Protein AF-A0A5N7BR41-F1 (afdb_monomer_lite)

pLDDT: mean 86.57, std 12.76, range [46.44, 98.06]

InterPro domains:
  IPR011990 Tetratricopeptide-like helical domain superfamily [SSF48452] (2-138)

Secondary structure (DSSP, 8-state):
-HHHHHHHHHHHHHTT-HHHHHHHHHHHHHGGGGS-TT-EETTEEHHHHHHHHHHHHHHHHHHHTT-HHHHHHHHHHHHHHHHTS--SSS-HHHHHHHHHHHTTSSSSS-GGG--TT-HHHHHHHHHHHHHTT-HHHHHHHHHHHHHHHHH-SS----S-TT-GGGSPP----S-S---

Foldseek 3Di:
DLVVLLVQLLVCLVVLVLVSSVVSLVVNVCCLVVAPQPDDPPPFGPSLLSVLSNLQSVLSSCVSVVVNVSNVVSNVVSVVSVVPTDDPPPPLVVLLVRLCVQCVVDDPDDPVNHDNLPLLSLQSNLVSCVVVVVVVVSVVSVVSNVVSCVPDPDHCPHSDPVPVVSDDDDDPDDDPDDD

Sequence (179 aa):
MATIHYAKGIAYAATGRIEEAENERQLFHTAPKHVSPTRYDYPNKCVDILTVGEAMLDGELNYWKGVYDLVFSQLREAIKRYDGLAYKQNHVEEAVGIYCDDLGLNSTLARAHQHPNNVWALKGYHECLVRLGRNPEAKLLKPQLNLALAVADIPVNVSCFCRTTAVEPVEKNGTCCSK

Organism: Petromyces alliaceus (NCBI:txid209559)

Structure (mmCIF, N/CA/C/O backbone):
data_AF-A0A5N7BR41-F1
#
_entry.id   AF-A0A5N7BR41-F1
#
loop_
_atom_site.group_PDB
_atom_site.id
_atom_site.type_symbol
_atom_site.label_atom_id
_atom_site.label_alt_id
_atom_site.label_comp_id
_atom_site.label_asym_id
_atom_site.label_entity_id
_atom_site.label_seq_id
_atom_site.pdbx_PDB_ins_code
_atom_site.Cartn_x
_atom_site.Cartn_y
_atom_site.Cartn_z
_atom_site.occupancy
_atom_site.B_iso_or_equiv
_atom_site.auth_seq_id
_atom_site.auth_comp_id
_atom_site.auth_asym_id
_atom_site.auth_atom_id
_atom_site.pdbx_PDB_model_num
ATOM 1 N N . MET A 1 1 ? 2.813 -3.547 17.179 1.00 78.12 1 MET A N 1
ATOM 2 C CA . MET A 1 1 ? 2.983 -3.167 15.754 1.00 78.12 1 MET A CA 1
ATOM 3 C C . MET A 1 1 ? 1.794 -2.309 15.364 1.00 78.12 1 MET A C 1
ATOM 5 O O . MET A 1 1 ? 0.690 -2.691 15.728 1.00 78.12 1 MET A O 1
ATOM 9 N N . ALA A 1 2 ? 1.995 -1.185 14.667 1.00 88.88 2 ALA A N 1
ATOM 10 C CA . ALA A 1 2 ? 0.909 -0.263 14.302 1.00 88.88 2 ALA A CA 1
ATOM 11 C C . ALA A 1 2 ? -0.257 -0.984 13.598 1.00 88.88 2 ALA A C 1
ATOM 13 O O . ALA A 1 2 ? -1.404 -0.857 14.001 1.00 88.88 2 ALA A O 1
ATOM 14 N N . THR A 1 3 ? 0.041 -1.860 12.640 1.00 90.81 3 THR A N 1
ATOM 15 C CA . THR A 1 3 ? -0.961 -2.645 11.899 1.00 90.81 3 THR A CA 1
ATOM 16 C C . THR A 1 3 ? -1.867 -3.518 12.777 1.00 90.81 3 THR A C 1
ATOM 18 O O . THR A 1 3 ? -3.029 -3.713 12.436 1.00 90.81 3 THR A O 1
ATOM 21 N N . ILE A 1 4 ? -1.385 -4.002 13.931 1.00 94.50 4 ILE A N 1
ATOM 22 C CA . ILE A 1 4 ? -2.205 -4.779 14.877 1.00 94.50 4 ILE A CA 1
ATOM 23 C C . ILE A 1 4 ? -3.245 -3.882 15.553 1.00 94.50 4 ILE A C 1
ATOM 25 O O . ILE A 1 4 ? -4.398 -4.282 15.667 1.00 94.50 4 ILE A O 1
ATOM 29 N N . HIS A 1 5 ? -2.854 -2.678 15.981 1.00 96.44 5 HIS A N 1
ATOM 30 C CA . HIS A 1 5 ? -3.777 -1.718 16.597 1.00 96.44 5 HIS A CA 1
ATOM 31 C C . HIS A 1 5 ? -4.841 -1.257 15.598 1.00 96.44 5 HIS A C 1
ATOM 33 O O . HIS A 1 5 ? -6.018 -1.220 15.939 1.00 96.44 5 HIS A O 1
ATOM 39 N N . TYR A 1 6 ? -4.453 -1.026 14.338 1.00 96.69 6 TYR A N 1
ATOM 40 C CA . TYR A 1 6 ? -5.405 -0.756 13.258 1.00 96.69 6 TYR A CA 1
ATOM 41 C C . TYR A 1 6 ? -6.425 -1.890 13.101 1.00 96.69 6 TYR A C 1
ATOM 43 O O . TYR A 1 6 ? -7.627 -1.660 13.200 1.00 96.69 6 TYR A O 1
ATOM 51 N N . ALA A 1 7 ? -5.952 -3.129 12.924 1.00 96.56 7 ALA A N 1
ATOM 52 C CA . ALA A 1 7 ? -6.825 -4.284 12.723 1.00 96.56 7 ALA A CA 1
ATOM 53 C C . ALA A 1 7 ? -7.780 -4.508 13.906 1.00 96.56 7 ALA A C 1
ATOM 55 O O . ALA A 1 7 ? -8.964 -4.776 13.706 1.00 96.56 7 ALA A O 1
ATOM 56 N N . LYS A 1 8 ? -7.285 -4.359 15.141 1.00 97.56 8 LYS A N 1
ATOM 57 C CA . LYS A 1 8 ? -8.120 -4.442 16.343 1.00 97.56 8 LYS A CA 1
ATOM 58 C C . LYS A 1 8 ? -9.140 -3.312 16.424 1.00 97.56 8 LYS A C 1
ATOM 60 O O . LYS A 1 8 ? -10.280 -3.584 16.775 1.00 97.56 8 LYS A O 1
ATOM 65 N N . GLY A 1 9 ? -8.755 -2.082 16.082 1.00 97.25 9 GLY A N 1
ATOM 66 C CA . GLY A 1 9 ? -9.659 -0.933 16.049 1.00 97.25 9 GLY A CA 1
ATOM 67 C C . GLY A 1 9 ? -10.844 -1.172 15.115 1.00 97.25 9 GLY A C 1
ATOM 68 O O . GLY A 1 9 ? -11.988 -1.042 15.543 1.00 97.25 9 GLY A O 1
ATOM 69 N N . ILE A 1 10 ? -10.579 -1.634 13.886 1.00 96.94 10 ILE A N 1
ATOM 70 C CA . ILE A 1 10 ? -11.629 -2.016 12.927 1.00 96.94 10 ILE A CA 1
ATOM 71 C C . ILE A 1 10 ? -12.500 -3.152 13.486 1.00 96.94 10 ILE A C 1
ATOM 73 O O . ILE A 1 10 ? -13.725 -3.063 13.461 1.00 96.94 10 ILE A O 1
ATOM 77 N N . ALA A 1 11 ? -11.891 -4.209 14.034 1.00 97.50 11 ALA A N 1
ATOM 78 C CA . ALA A 1 11 ? -12.629 -5.360 14.559 1.00 97.50 11 ALA A CA 1
ATOM 79 C C . ALA A 1 11 ? -13.533 -5.002 15.754 1.00 97.50 11 ALA A C 1
ATOM 81 O O . ALA A 1 11 ? -14.671 -5.469 15.841 1.00 97.50 11 ALA A O 1
ATOM 82 N N . TYR A 1 12 ? -13.051 -4.169 16.678 1.00 98.06 12 TYR A N 1
ATOM 83 C CA . TYR A 1 12 ? -13.849 -3.697 17.806 1.00 98.06 12 TYR A CA 1
ATOM 84 C C . TYR A 1 12 ? -14.972 -2.764 17.356 1.00 98.06 12 TYR A C 1
ATOM 86 O O . TYR A 1 12 ? -16.105 -2.934 17.803 1.00 98.06 12 TYR A O 1
ATOM 94 N N . ALA A 1 13 ? -14.701 -1.853 16.418 1.00 95.88 13 ALA A N 1
ATOM 95 C CA . ALA A 1 13 ? -15.721 -0.977 15.853 1.00 95.88 13 ALA A CA 1
ATOM 96 C C . ALA A 1 13 ? -16.851 -1.793 15.197 1.00 95.88 13 ALA A C 1
ATOM 98 O O . ALA A 1 13 ? -18.015 -1.640 15.565 1.00 95.88 13 ALA A O 1
ATOM 99 N N . ALA A 1 14 ? -16.496 -2.769 14.354 1.00 94.75 14 ALA A N 1
ATOM 100 C CA . ALA A 1 14 ? -17.443 -3.660 13.681 1.00 94.75 14 ALA A CA 1
ATOM 101 C C . ALA A 1 14 ? -18.276 -4.540 14.632 1.00 94.75 14 ALA A C 1
ATOM 103 O O . ALA A 1 14 ? -19.351 -5.010 14.264 1.00 94.75 14 ALA A O 1
ATOM 104 N N . THR A 1 15 ? -17.794 -4.774 15.857 1.00 96.00 15 THR A N 1
ATOM 105 C CA . THR A 1 15 ? -18.500 -5.550 16.891 1.00 96.00 15 THR A CA 1
ATOM 106 C C . THR A 1 15 ? -19.228 -4.672 17.915 1.00 96.00 15 THR A C 1
ATOM 108 O O . THR A 1 15 ? -19.732 -5.186 18.911 1.00 96.00 15 THR A O 1
ATOM 111 N N . GLY A 1 16 ? -19.305 -3.354 17.686 1.00 93.88 16 GLY A N 1
ATOM 112 C CA . GLY A 1 16 ? -19.977 -2.396 18.571 1.00 93.88 16 GLY A CA 1
ATOM 113 C C . GLY A 1 16 ? -19.209 -2.067 19.857 1.00 93.88 16 GLY A C 1
ATOM 114 O O . GLY A 1 16 ? -19.729 -1.377 20.732 1.00 93.88 16 GLY A O 1
ATOM 115 N N . ARG A 1 17 ? -17.963 -2.532 19.982 1.00 97.25 17 ARG A N 1
ATOM 116 C CA . ARG A 1 17 ? -17.076 -2.320 21.136 1.00 97.25 17 ARG A CA 1
ATOM 117 C C . ARG A 1 17 ? -16.316 -1.000 20.991 1.00 97.25 17 ARG A C 1
ATOM 119 O O . ARG A 1 17 ? -15.108 -0.973 20.766 1.00 97.25 17 ARG A O 1
ATOM 126 N N . ILE A 1 18 ? -17.054 0.111 21.032 1.00 95.75 18 ILE A N 1
ATOM 127 C CA . ILE A 1 18 ? -16.542 1.438 20.637 1.00 95.75 18 ILE A CA 1
ATOM 128 C C . ILE A 1 18 ? -15.457 1.959 21.582 1.00 95.75 18 ILE A C 1
ATOM 130 O O . ILE A 1 18 ? -14.512 2.599 21.127 1.00 95.75 18 ILE A O 1
ATOM 134 N N . GLU A 1 19 ? -15.557 1.674 22.880 1.00 96.38 19 GLU A N 1
ATOM 135 C CA . GLU A 1 19 ? -14.552 2.104 23.856 1.00 96.38 19 GLU A CA 1
ATOM 136 C C . GLU A 1 19 ? -13.210 1.397 23.619 1.00 96.38 19 GLU A C 1
ATOM 138 O O . GLU A 1 19 ? -12.164 2.044 23.540 1.00 96.38 19 GLU A O 1
ATOM 143 N N . GLU A 1 20 ? -13.222 0.076 23.414 1.00 97.56 20 GLU A N 1
ATOM 144 C CA . GLU A 1 20 ? -12.008 -0.665 23.073 1.00 97.56 20 GLU A CA 1
ATOM 145 C C . GLU A 1 20 ? -11.441 -0.253 21.714 1.00 97.56 20 GLU A C 1
ATOM 147 O O . GLU A 1 20 ? -10.221 -0.169 21.554 1.00 97.56 20 GLU A O 1
ATOM 152 N N . ALA A 1 21 ? -12.309 0.049 20.750 1.00 97.31 21 ALA A N 1
ATOM 153 C CA . ALA A 1 21 ? -11.898 0.544 19.448 1.00 97.31 21 ALA A CA 1
ATOM 154 C C . ALA A 1 21 ? -11.200 1.916 19.548 1.00 97.31 21 ALA A C 1
ATOM 156 O O . ALA A 1 21 ? -10.169 2.119 18.909 1.00 97.31 21 ALA A O 1
ATOM 157 N N . GLU A 1 22 ? -11.692 2.829 20.394 1.00 96.44 22 GLU A N 1
ATOM 158 C CA . GLU A 1 22 ? -11.055 4.129 20.644 1.00 96.44 22 GLU A CA 1
ATOM 159 C C . GLU A 1 22 ? -9.697 3.981 21.347 1.00 96.44 22 GLU A C 1
ATOM 161 O O . GLU A 1 22 ? -8.733 4.666 20.998 1.00 96.44 22 GLU A O 1
ATOM 166 N N . ASN A 1 23 ? -9.585 3.042 22.289 1.00 97.19 23 ASN A N 1
ATOM 167 C CA . ASN A 1 23 ? -8.311 2.735 22.937 1.00 97.19 23 ASN A CA 1
ATOM 168 C C . ASN A 1 23 ? -7.271 2.249 21.915 1.00 97.19 23 ASN A C 1
ATOM 170 O O . ASN A 1 23 ? -6.143 2.747 21.881 1.00 97.19 23 ASN A O 1
ATOM 174 N N . GLU A 1 24 ? -7.649 1.316 21.038 1.00 97.62 24 GLU A N 1
ATOM 175 C CA . GLU A 1 24 ? -6.763 0.827 19.975 1.00 97.62 24 GLU A CA 1
ATOM 176 C C . GLU A 1 24 ? -6.452 1.915 18.937 1.00 97.62 24 GLU A C 1
ATOM 178 O O . GLU A 1 24 ? -5.323 1.989 18.452 1.00 97.62 24 GLU A O 1
ATOM 183 N N . ARG A 1 25 ? -7.393 2.823 18.653 1.00 96.31 25 ARG A N 1
ATOM 184 C CA . ARG A 1 25 ? -7.165 4.008 17.815 1.00 96.31 25 ARG A CA 1
ATOM 185 C C . ARG A 1 25 ? -6.097 4.920 18.414 1.00 96.31 25 ARG A C 1
ATOM 187 O O . ARG A 1 25 ? -5.167 5.305 17.711 1.00 96.31 25 ARG A O 1
ATOM 194 N N . GLN A 1 26 ? -6.152 5.215 19.711 1.00 96.19 26 GLN A N 1
ATOM 195 C CA . GLN A 1 26 ? -5.126 6.027 20.375 1.00 96.19 26 GLN A CA 1
ATOM 196 C C . GLN A 1 26 ? -3.742 5.351 20.341 1.00 96.19 26 GLN A C 1
ATOM 198 O O . GLN A 1 26 ? -2.718 6.004 20.102 1.00 96.19 26 GLN A O 1
ATOM 203 N N . LEU A 1 27 ? -3.696 4.029 20.531 1.00 96.06 27 LEU A N 1
ATOM 204 C CA . LEU A 1 27 ? -2.468 3.247 20.368 1.00 96.06 27 LEU A CA 1
ATOM 205 C C . LEU A 1 27 ? -1.965 3.289 18.919 1.00 96.06 27 LEU A C 1
ATOM 207 O O . LEU A 1 27 ? -0.767 3.449 18.689 1.00 96.06 27 LEU A O 1
ATOM 211 N N . PHE A 1 28 ? -2.864 3.223 17.936 1.00 96.06 28 PHE A N 1
ATOM 212 C CA . PHE A 1 28 ? -2.518 3.367 16.527 1.00 96.06 28 PHE A CA 1
ATOM 213 C C . PHE A 1 28 ? -1.918 4.743 16.219 1.00 96.06 28 PHE A C 1
ATOM 215 O O . PHE A 1 28 ? -0.847 4.798 15.629 1.00 96.06 28 PHE A O 1
ATOM 222 N N . HIS A 1 29 ? -2.524 5.837 16.689 1.00 93.69 29 HIS A N 1
ATOM 223 C CA . HIS A 1 29 ? -2.031 7.214 16.501 1.00 93.69 29 HIS A CA 1
ATOM 224 C C . HIS A 1 29 ? -0.633 7.451 17.079 1.00 93.69 29 HIS A C 1
ATOM 226 O O . HIS A 1 29 ? 0.153 8.253 16.572 1.00 93.69 29 HIS A O 1
ATOM 232 N N . THR A 1 30 ? -0.293 6.749 18.157 1.00 93.25 30 THR A N 1
ATOM 233 C CA . THR A 1 30 ? 1.026 6.867 18.794 1.00 93.25 30 THR A CA 1
ATOM 234 C C . THR A 1 30 ? 2.075 5.941 18.178 1.00 93.25 30 THR A C 1
ATOM 236 O O . THR A 1 30 ? 3.266 6.256 18.228 1.00 93.25 30 THR A O 1
ATOM 239 N N . ALA A 1 31 ? 1.659 4.847 17.536 1.00 89.75 31 ALA A N 1
ATOM 240 C CA . ALA A 1 31 ? 2.553 3.833 16.990 1.00 89.75 31 ALA A CA 1
ATOM 241 C C . ALA A 1 31 ? 3.527 4.325 15.891 1.00 89.75 31 ALA A C 1
ATOM 243 O O . ALA A 1 31 ? 4.676 3.871 15.920 1.00 89.75 31 ALA A O 1
ATOM 244 N N . PRO A 1 32 ? 3.170 5.245 14.962 1.00 87.88 32 PRO A N 1
ATOM 245 C CA . PRO A 1 32 ? 4.093 5.770 13.954 1.00 87.88 32 PRO A CA 1
ATOM 246 C C . PRO A 1 32 ? 5.379 6.373 14.527 1.00 87.88 32 PRO A C 1
ATOM 248 O O . PRO A 1 32 ? 6.424 6.271 13.894 1.00 87.88 32 PRO A O 1
ATOM 251 N N . LYS A 1 33 ? 5.347 6.916 15.754 1.00 88.88 33 LYS A N 1
ATOM 252 C CA . LYS A 1 33 ? 6.533 7.473 16.439 1.00 88.88 33 LYS A CA 1
ATOM 253 C C . LYS A 1 33 ? 7.629 6.434 16.692 1.00 88.88 33 LYS A C 1
ATOM 255 O O . LYS A 1 33 ? 8.784 6.793 16.890 1.00 88.88 33 LYS A O 1
ATOM 260 N N . HIS A 1 34 ? 7.264 5.154 16.699 1.00 89.44 34 HIS A N 1
ATOM 261 C CA . HIS A 1 34 ? 8.177 4.032 16.906 1.00 89.44 34 HIS A CA 1
ATOM 262 C C . HIS A 1 34 ? 8.604 3.359 15.594 1.00 89.44 34 HIS A C 1
ATOM 264 O O . HIS A 1 34 ? 9.363 2.390 15.614 1.00 89.44 34 HIS A O 1
ATOM 270 N N . VAL A 1 35 ? 8.117 3.842 14.449 1.00 87.44 35 VAL A N 1
ATOM 271 C CA . VAL A 1 35 ? 8.498 3.344 13.128 1.00 87.44 35 VAL A CA 1
ATOM 272 C C . VAL A 1 35 ? 9.638 4.206 12.604 1.00 87.44 35 VAL A C 1
ATOM 274 O O . VAL A 1 35 ? 9.530 5.428 12.558 1.00 87.44 35 VAL A O 1
ATOM 277 N N . SER A 1 36 ? 10.741 3.573 12.195 1.00 87.56 36 SER A N 1
ATOM 278 C CA . SER A 1 36 ? 11.850 4.313 11.587 1.00 87.56 36 SER A CA 1
ATOM 279 C C . SER A 1 36 ? 11.364 5.081 10.346 1.00 87.56 36 SER A C 1
ATOM 281 O O . SER A 1 36 ? 10.742 4.461 9.476 1.00 87.56 36 SER A O 1
ATOM 283 N N . PRO A 1 37 ? 11.696 6.378 10.194 1.00 82.94 37 PRO A N 1
ATOM 284 C CA . PRO A 1 37 ? 11.317 7.168 9.019 1.00 82.94 37 PRO A CA 1
ATOM 285 C C . PRO A 1 37 ? 11.993 6.683 7.727 1.00 82.94 37 PRO A C 1
ATOM 287 O O . PRO A 1 37 ? 11.591 7.068 6.633 1.00 82.94 37 PRO A O 1
ATOM 290 N N . THR A 1 38 ? 13.020 5.835 7.842 1.00 80.81 38 THR A N 1
ATOM 291 C CA . THR A 1 38 ? 13.714 5.203 6.712 1.00 80.81 38 THR A CA 1
ATOM 292 C C . THR A 1 38 ? 13.185 3.809 6.381 1.00 80.81 38 THR A C 1
ATOM 294 O O . THR A 1 38 ? 13.682 3.182 5.449 1.00 80.81 38 THR A O 1
ATOM 297 N N . ARG A 1 39 ? 12.203 3.285 7.132 1.00 83.00 39 ARG A N 1
ATOM 298 C CA . ARG A 1 39 ? 11.631 1.963 6.860 1.00 83.00 39 ARG A CA 1
ATOM 299 C C . ARG A 1 39 ? 10.665 2.052 5.686 1.00 83.00 39 ARG A C 1
ATOM 301 O O . ARG A 1 39 ? 9.680 2.786 5.749 1.00 83.00 39 ARG A O 1
ATOM 308 N N . TYR A 1 40 ? 10.932 1.262 4.656 1.00 79.69 40 TYR A N 1
ATOM 309 C CA . TYR A 1 40 ? 10.067 1.144 3.492 1.00 79.69 40 TYR A CA 1
ATOM 310 C C . TYR A 1 40 ? 9.161 -0.077 3.610 1.00 79.69 40 TYR A C 1
ATOM 312 O O . TYR A 1 40 ? 9.594 -1.151 4.028 1.00 79.69 40 TYR A O 1
ATOM 320 N N . ASP A 1 41 ? 7.907 0.117 3.222 1.00 78.69 41 ASP A N 1
ATOM 321 C CA . ASP A 1 41 ? 7.085 -0.939 2.653 1.00 78.69 41 ASP A CA 1
ATOM 322 C C . ASP A 1 41 ? 6.942 -0.576 1.182 1.00 78.69 41 ASP A C 1
ATOM 324 O O . ASP A 1 41 ? 6.158 0.279 0.761 1.00 78.69 41 ASP A O 1
ATOM 328 N N . TYR A 1 42 ? 7.931 -1.069 0.459 1.00 68.25 42 TYR A N 1
ATOM 329 C CA . TYR A 1 42 ? 8.353 -0.522 -0.805 1.00 68.25 42 TYR A CA 1
ATOM 330 C C . TYR A 1 42 ? 7.182 -0.468 -1.821 1.00 68.25 42 TYR A C 1
ATOM 332 O O . TYR A 1 42 ? 6.427 -1.435 -1.932 1.00 68.25 42 TYR A O 1
ATOM 340 N N . PRO A 1 43 ? 7.011 0.638 -2.582 1.00 74.38 43 PRO A N 1
ATOM 341 C CA . PRO A 1 43 ? 7.939 1.763 -2.761 1.00 74.38 43 PRO A CA 1
ATOM 342 C C . PRO A 1 43 ? 7.766 2.911 -1.758 1.00 74.38 43 PRO A C 1
ATOM 344 O O . PRO A 1 43 ? 8.475 3.910 -1.841 1.00 74.38 43 PRO A O 1
ATOM 347 N N . ASN A 1 44 ? 6.827 2.800 -0.823 1.00 83.94 44 ASN A N 1
ATOM 348 C CA . ASN A 1 44 ? 6.461 3.894 0.066 1.00 83.94 44 ASN A CA 1
ATOM 349 C C . ASN A 1 44 ? 7.128 3.741 1.433 1.00 83.94 44 ASN A C 1
ATOM 351 O O . ASN A 1 44 ? 7.458 2.637 1.877 1.00 83.94 44 ASN A O 1
ATOM 355 N N . LYS A 1 45 ? 7.323 4.850 2.147 1.00 85.56 45 LYS A N 1
ATOM 356 C CA . LYS A 1 45 ? 7.749 4.756 3.544 1.00 85.56 45 LYS A CA 1
ATOM 357 C C . LYS A 1 45 ? 6.594 4.206 4.367 1.00 85.56 45 LYS A C 1
ATOM 359 O O . LYS A 1 45 ? 5.448 4.617 4.193 1.00 85.56 45 LYS A O 1
ATOM 364 N N . CYS A 1 46 ? 6.897 3.330 5.323 1.00 90.06 46 CYS A N 1
ATOM 365 C CA . CYS A 1 46 ? 5.876 2.794 6.221 1.00 90.06 46 CYS A CA 1
ATOM 366 C C . CYS A 1 46 ? 5.122 3.916 6.949 1.00 90.06 46 CYS A C 1
ATOM 368 O O . CYS A 1 46 ? 3.921 3.801 7.157 1.00 90.06 46 CYS A O 1
ATOM 370 N N . VAL A 1 47 ? 5.814 4.999 7.325 1.00 91.19 47 VAL A N 1
ATOM 371 C CA . VAL A 1 47 ? 5.194 6.145 8.008 1.00 91.19 47 VAL A CA 1
ATOM 372 C C . VAL A 1 47 ? 4.134 6.833 7.147 1.00 91.19 47 VAL A C 1
ATOM 374 O O . VAL A 1 47 ? 3.080 7.161 7.677 1.00 91.19 47 VAL A O 1
ATOM 377 N N . ASP A 1 48 ? 4.355 6.958 5.835 1.00 91.44 48 ASP A N 1
ATOM 378 C CA . ASP A 1 48 ? 3.406 7.595 4.914 1.00 91.44 48 ASP A CA 1
ATOM 379 C C . ASP A 1 48 ? 2.163 6.713 4.729 1.00 91.44 48 ASP A C 1
ATOM 381 O O . ASP A 1 48 ? 1.035 7.191 4.836 1.00 91.44 48 ASP A O 1
ATOM 385 N N . ILE A 1 49 ? 2.353 5.397 4.568 1.00 92.38 49 ILE A N 1
ATOM 386 C CA . ILE A 1 49 ? 1.248 4.425 4.473 1.00 92.38 49 ILE A CA 1
ATOM 387 C C . ILE A 1 49 ? 0.377 4.453 5.735 1.00 92.38 49 ILE A C 1
ATOM 389 O O . ILE A 1 49 ? -0.850 4.410 5.650 1.00 92.38 49 ILE A O 1
ATOM 393 N N . LEU A 1 50 ? 0.991 4.550 6.918 1.00 94.81 50 LEU A N 1
ATOM 394 C CA . LEU A 1 50 ? 0.250 4.582 8.181 1.00 94.81 50 LEU A CA 1
ATOM 395 C C . LEU A 1 50 ? -0.660 5.810 8.297 1.00 94.81 50 LEU A C 1
ATOM 397 O O . LEU A 1 50 ? -1.722 5.696 8.907 1.00 94.81 50 LEU A O 1
ATOM 401 N N . THR A 1 51 ? -0.311 6.940 7.671 1.00 94.62 51 THR A N 1
ATOM 402 C CA . THR A 1 51 ? -1.198 8.116 7.639 1.00 94.62 51 THR A CA 1
ATOM 403 C C . THR A 1 51 ? -2.497 7.848 6.874 1.00 94.62 51 THR A C 1
ATOM 405 O O . THR A 1 51 ? -3.534 8.414 7.213 1.00 94.62 51 THR A O 1
ATOM 408 N N . VAL A 1 52 ? -2.494 6.957 5.878 1.00 95.56 52 VAL A N 1
ATOM 409 C CA . VAL A 1 52 ? -3.730 6.534 5.200 1.00 95.56 52 VAL A CA 1
ATOM 410 C C . VAL A 1 52 ? -4.608 5.757 6.178 1.00 95.56 52 VAL A C 1
ATOM 412 O O . VAL A 1 52 ? -5.778 6.090 6.363 1.00 95.56 52 VAL A O 1
ATOM 415 N N . GLY A 1 53 ? -4.019 4.765 6.856 1.00 95.31 53 GLY A N 1
ATOM 416 C CA . GLY A 1 53 ? -4.712 3.951 7.857 1.00 95.31 53 GLY A CA 1
ATOM 417 C C . GLY A 1 53 ? -5.293 4.776 9.008 1.00 95.31 53 GLY A C 1
ATOM 418 O O . GLY A 1 53 ? -6.367 4.457 9.505 1.00 95.31 53 GLY A O 1
ATOM 419 N N . GLU A 1 54 ? -4.631 5.868 9.386 1.00 95.69 54 GLU A N 1
ATOM 420 C CA . GLU A 1 54 ? -5.092 6.808 10.413 1.00 95.69 54 GLU A CA 1
ATOM 421 C C . GLU A 1 54 ? -6.432 7.446 10.035 1.00 95.69 54 GLU A C 1
ATOM 423 O O . GLU A 1 54 ? -7.414 7.321 10.766 1.00 95.69 54 GLU A O 1
ATOM 428 N N . ALA A 1 55 ? -6.495 8.065 8.854 1.00 96.31 55 ALA A N 1
ATOM 429 C CA . ALA A 1 55 ? -7.712 8.701 8.363 1.00 96.31 55 ALA A CA 1
ATOM 430 C C . ALA A 1 55 ? -8.841 7.679 8.139 1.00 96.31 55 ALA A C 1
ATOM 432 O O . ALA A 1 55 ? -10.004 7.973 8.413 1.00 96.31 55 ALA A O 1
ATOM 433 N N . MET A 1 56 ? -8.501 6.463 7.691 1.00 96.56 56 MET A N 1
ATOM 434 C CA . MET A 1 56 ? -9.472 5.376 7.536 1.00 96.56 56 MET A CA 1
ATOM 435 C C . MET A 1 56 ? -10.066 4.927 8.874 1.00 96.56 56 MET A C 1
ATOM 437 O O . MET A 1 56 ? -11.284 4.815 8.984 1.00 96.56 56 MET A O 1
ATOM 441 N N . LEU A 1 57 ? -9.228 4.667 9.884 1.00 96.31 57 LEU A N 1
ATOM 442 C CA . LEU A 1 57 ? -9.682 4.198 11.197 1.00 96.31 57 LEU A CA 1
ATOM 443 C C . LEU A 1 57 ? -10.526 5.258 11.910 1.00 96.31 57 LEU A C 1
ATOM 445 O O . LEU A 1 57 ? -11.537 4.935 12.531 1.00 96.31 57 LEU A O 1
ATOM 449 N N . ASP A 1 58 ? -10.130 6.524 11.791 1.00 95.50 58 ASP A N 1
ATOM 450 C CA . ASP A 1 58 ? -10.899 7.636 12.328 1.00 95.50 58 ASP A CA 1
ATOM 451 C C . ASP A 1 58 ? -12.288 7.726 11.672 1.00 95.50 58 ASP A C 1
ATOM 453 O O . ASP A 1 58 ? -13.291 7.885 12.375 1.00 95.50 58 ASP A O 1
ATOM 457 N N . GLY A 1 59 ? -12.349 7.568 10.342 1.00 95.50 59 GLY A N 1
ATOM 458 C CA . GLY A 1 59 ? -13.596 7.543 9.573 1.00 95.50 59 GLY A CA 1
ATOM 459 C C . GLY A 1 59 ? -14.521 6.409 10.001 1.00 95.50 59 GLY A C 1
ATOM 460 O O . GLY A 1 59 ? -15.699 6.645 10.272 1.00 95.50 59 GLY A O 1
ATOM 461 N N . GLU A 1 60 ? -13.974 5.199 10.125 1.00 95.06 60 GLU A N 1
ATOM 462 C CA . GLU A 1 60 ? -14.700 4.020 10.602 1.00 95.06 60 GLU A CA 1
ATOM 463 C C . GLU A 1 60 ? -15.306 4.278 11.989 1.00 95.06 60 GLU A C 1
ATOM 465 O O . GLU A 1 60 ? -16.504 4.107 12.200 1.00 95.06 60 GLU A O 1
ATOM 470 N N . LEU A 1 61 ? -14.519 4.776 12.943 1.00 94.56 61 LEU A N 1
ATOM 471 C CA . LEU A 1 61 ? -15.011 5.039 14.298 1.00 94.56 61 LEU A CA 1
ATOM 472 C C . LEU A 1 61 ? -16.103 6.103 14.347 1.00 94.56 61 LEU A C 1
ATOM 474 O O . LEU A 1 61 ? -17.062 5.968 15.109 1.00 94.56 61 LEU A O 1
ATOM 478 N N . ASN A 1 62 ? -15.987 7.153 13.537 1.00 94.38 62 ASN A N 1
ATOM 479 C CA . ASN A 1 62 ? -17.020 8.179 13.461 1.00 94.38 62 ASN A CA 1
ATOM 480 C C . ASN A 1 62 ? -18.316 7.664 12.835 1.00 94.38 62 ASN A C 1
ATOM 482 O O . ASN A 1 62 ? -19.391 8.119 13.231 1.00 94.38 62 ASN A O 1
ATOM 486 N N . TYR A 1 63 ? -18.234 6.684 11.932 1.00 94.50 63 TYR A N 1
ATOM 487 C CA . TYR A 1 63 ? -19.407 6.016 11.380 1.00 94.50 63 TYR A CA 1
ATOM 488 C C . TYR A 1 63 ? -20.168 5.283 12.483 1.00 94.50 63 TYR A C 1
ATOM 490 O O . TYR A 1 63 ? -21.358 5.527 12.677 1.00 94.50 63 TYR A O 1
ATOM 498 N N . TRP A 1 64 ? -19.462 4.491 13.290 1.00 93.44 64 TRP A N 1
ATOM 499 C CA . TRP A 1 64 ? -20.070 3.765 14.406 1.00 93.44 64 TRP A CA 1
ATOM 500 C C . TRP A 1 64 ? -20.583 4.673 15.534 1.00 93.44 64 TRP A C 1
ATOM 502 O O . TRP A 1 64 ? -21.523 4.306 16.235 1.00 93.44 64 TRP A O 1
ATOM 512 N N . LYS A 1 65 ? -20.022 5.879 15.691 1.00 91.88 65 LYS A N 1
ATOM 513 C CA . LYS A 1 65 ? -20.515 6.909 16.627 1.00 91.88 65 LYS A CA 1
ATOM 514 C C . LYS A 1 65 ? -21.686 7.738 16.079 1.00 91.88 65 LYS A C 1
ATOM 516 O O . LYS A 1 65 ? -22.225 8.568 16.806 1.00 91.88 65 LYS A O 1
ATOM 521 N N . GLY A 1 66 ? -22.073 7.549 14.815 1.00 92.56 66 GLY A N 1
ATOM 522 C CA . GLY A 1 66 ? -23.157 8.295 14.168 1.00 92.56 66 GLY A CA 1
ATOM 523 C C . GLY A 1 66 ? -22.800 9.731 13.762 1.00 92.56 66 GLY A C 1
ATOM 524 O O . GLY A 1 66 ? -23.694 10.525 13.475 1.00 92.56 66 GLY A O 1
ATOM 525 N N . VAL A 1 67 ? -21.511 10.086 13.716 1.00 93.50 67 VAL A N 1
ATOM 526 C CA . VAL A 1 67 ? -21.027 11.431 13.347 1.00 93.50 67 VAL A CA 1
ATOM 527 C C . VAL A 1 67 ? -20.719 11.477 11.846 1.00 93.50 67 VAL A C 1
ATOM 529 O O . VAL A 1 67 ? -19.575 11.634 11.420 1.00 93.50 67 VAL A O 1
ATOM 532 N N . TYR A 1 68 ? -21.750 11.297 11.020 1.00 91.19 68 TYR A N 1
ATOM 533 C CA . TYR A 1 68 ? -21.589 11.026 9.584 1.00 91.19 68 TYR A CA 1
ATOM 534 C C . TYR A 1 68 ? -20.944 12.158 8.775 1.00 91.19 68 TYR A C 1
ATOM 536 O O . TYR A 1 68 ? -20.199 11.880 7.834 1.00 91.19 68 TYR A O 1
ATOM 544 N N . ASP A 1 69 ? -21.160 13.420 9.152 1.00 89.06 69 ASP A N 1
ATOM 545 C CA . ASP A 1 69 ? -20.533 14.561 8.469 1.00 89.06 69 ASP A CA 1
ATOM 546 C C . ASP A 1 69 ? -18.998 14.475 8.512 1.00 89.06 69 ASP A C 1
ATOM 548 O O . ASP A 1 69 ? -18.310 14.787 7.535 1.00 89.06 69 ASP A O 1
ATOM 552 N N . LEU A 1 70 ? -18.452 13.980 9.629 1.00 90.69 70 LEU A N 1
ATOM 553 C CA . LEU A 1 70 ? -17.014 13.814 9.817 1.00 90.69 70 LEU A CA 1
ATOM 554 C C . LEU A 1 70 ? -16.470 12.582 9.078 1.00 90.69 70 LEU A C 1
ATOM 556 O O . LEU A 1 70 ? -15.352 12.636 8.563 1.00 90.69 70 LEU A O 1
ATOM 560 N N . VAL A 1 71 ? -17.269 11.516 8.948 1.00 93.25 71 VAL A N 1
ATOM 561 C CA . VAL A 1 71 ? -16.892 10.281 8.233 1.00 93.25 71 VAL A CA 1
ATOM 562 C C . VAL A 1 71 ? -16.495 10.585 6.799 1.00 93.25 71 VAL A C 1
ATOM 564 O O . VAL A 1 71 ? -15.404 10.230 6.362 1.00 93.25 71 VAL A O 1
ATOM 567 N N . PHE A 1 72 ? -17.354 11.285 6.055 1.00 92.69 72 PHE A N 1
ATOM 568 C CA . PHE A 1 72 ? -17.074 11.572 4.649 1.00 92.69 72 PHE A CA 1
ATOM 569 C C . PHE A 1 72 ? -15.852 12.470 4.473 1.00 92.69 72 PHE A C 1
ATOM 571 O O . PHE A 1 72 ? -15.118 12.311 3.500 1.00 92.69 72 PHE A O 1
ATOM 578 N N . SER A 1 73 ? -15.623 13.403 5.399 1.00 95.00 73 SER A N 1
ATOM 579 C CA . SER A 1 73 ? -14.415 14.229 5.401 1.00 95.00 73 SER A CA 1
ATOM 580 C C . SER A 1 73 ? -13.159 13.369 5.584 1.00 95.00 73 SER A C 1
ATOM 582 O O . SER A 1 73 ? -12.212 13.473 4.807 1.00 95.00 73 SER A O 1
ATOM 584 N N . GLN A 1 74 ? -13.184 12.441 6.542 1.00 95.25 74 GLN A N 1
ATOM 585 C CA . GLN A 1 74 ? -12.054 11.561 6.840 1.00 95.25 74 GLN A CA 1
ATOM 586 C C . GLN A 1 74 ? -11.790 10.525 5.751 1.00 95.25 74 GLN A C 1
ATOM 588 O O . GLN A 1 74 ? -10.636 10.299 5.402 1.00 95.25 74 GLN A O 1
ATOM 593 N N . LEU A 1 75 ? -12.831 9.955 5.143 1.00 94.44 75 LEU A N 1
ATOM 594 C CA . LEU A 1 75 ? -12.664 9.049 4.007 1.00 94.44 75 LEU A CA 1
ATOM 595 C C . LEU A 1 75 ? -12.092 9.775 2.781 1.00 94.44 75 LEU A C 1
ATOM 597 O O . LEU A 1 75 ? -11.246 9.221 2.084 1.00 94.44 75 LEU A O 1
ATOM 601 N N . ARG A 1 76 ? -12.486 11.032 2.530 1.00 95.56 76 ARG A N 1
ATOM 602 C CA . ARG A 1 76 ? -11.860 11.849 1.474 1.00 95.56 76 ARG A CA 1
ATOM 603 C C . ARG A 1 76 ? -10.399 12.157 1.782 1.00 95.56 76 ARG A C 1
ATOM 605 O O . ARG A 1 76 ? -9.573 12.109 0.877 1.00 95.56 76 ARG A O 1
ATOM 612 N N . GLU A 1 77 ? -10.077 12.450 3.037 1.00 95.94 77 GLU A N 1
ATOM 613 C CA . GLU A 1 77 ? -8.693 12.654 3.464 1.00 95.94 77 GLU A CA 1
ATOM 614 C C . GLU A 1 77 ? -7.869 11.366 3.321 1.00 95.94 77 GLU A C 1
ATOM 616 O O . GLU A 1 77 ? -6.748 11.418 2.823 1.00 95.94 77 GLU A O 1
ATOM 621 N N . ALA A 1 78 ? -8.432 10.201 3.654 1.00 95.56 78 ALA A N 1
ATOM 622 C CA . ALA A 1 78 ? -7.792 8.909 3.424 1.00 95.56 78 ALA A CA 1
ATOM 623 C C . ALA A 1 78 ? -7.492 8.680 1.936 1.00 95.56 78 ALA A C 1
ATOM 625 O O . ALA A 1 78 ? -6.372 8.305 1.603 1.00 95.56 78 ALA A O 1
ATOM 626 N N . ILE A 1 79 ? -8.448 8.968 1.043 1.00 93.19 79 ILE A N 1
ATOM 627 C CA . ILE A 1 79 ? -8.243 8.893 -0.413 1.00 93.19 79 ILE A CA 1
ATOM 628 C C . ILE A 1 79 ? -7.132 9.850 -0.847 1.00 93.19 79 ILE A C 1
ATOM 630 O O . ILE A 1 79 ? -6.215 9.440 -1.542 1.00 93.19 79 ILE A O 1
ATOM 634 N N . LYS A 1 80 ? -7.152 11.102 -0.384 1.00 92.81 80 LYS A N 1
ATOM 635 C CA . LYS A 1 80 ? -6.121 12.091 -0.719 1.00 92.81 80 LYS A CA 1
ATOM 636 C C . LYS A 1 80 ? -4.724 11.659 -0.256 1.00 92.81 80 LYS A C 1
ATOM 638 O O . LYS A 1 80 ? -3.760 11.822 -0.999 1.00 92.81 80 LYS A O 1
ATOM 643 N N . ARG A 1 81 ? -4.601 11.121 0.963 1.00 93.75 81 ARG A N 1
ATOM 644 C CA . ARG A 1 81 ? -3.338 10.574 1.488 1.00 93.75 81 ARG A CA 1
ATOM 645 C C . ARG A 1 81 ? -2.899 9.355 0.691 1.00 93.75 81 ARG A C 1
ATOM 647 O O . ARG A 1 81 ? -1.721 9.244 0.377 1.00 93.75 81 ARG A O 1
ATOM 654 N N . TYR A 1 82 ? -3.848 8.481 0.349 1.00 90.25 82 TYR A N 1
ATOM 655 C CA . TYR A 1 82 ? -3.599 7.319 -0.488 1.00 90.25 82 TYR A CA 1
ATOM 656 C C . TYR A 1 82 ? -3.049 7.767 -1.835 1.00 90.25 82 TYR A C 1
ATOM 658 O O . TYR A 1 82 ? -1.944 7.355 -2.144 1.00 90.25 82 TYR A O 1
ATOM 666 N N . ASP A 1 83 ? -3.736 8.661 -2.554 1.00 85.69 83 ASP A N 1
ATOM 667 C CA . ASP A 1 83 ? -3.342 9.236 -3.852 1.00 85.69 83 ASP A CA 1
ATOM 668 C C . ASP A 1 83 ? -1.993 9.971 -3.815 1.00 85.69 83 ASP A C 1
ATOM 670 O O . ASP A 1 83 ? -1.302 10.047 -4.830 1.00 85.69 83 ASP A O 1
ATOM 674 N N . GLY A 1 84 ? -1.617 10.508 -2.651 1.00 84.00 84 GLY A N 1
ATOM 675 C CA . GLY A 1 84 ? -0.319 11.136 -2.408 1.00 84.00 84 GLY A CA 1
ATOM 676 C C . GLY A 1 84 ? 0.835 10.153 -2.187 1.00 84.00 84 GLY A C 1
ATOM 677 O O . GLY A 1 84 ? 1.991 10.578 -2.206 1.00 84.00 84 GLY A O 1
ATOM 678 N N . LEU A 1 85 ? 0.558 8.860 -1.985 1.00 85.56 85 LEU A N 1
ATOM 679 C CA . LEU A 1 85 ? 1.597 7.832 -1.994 1.00 85.56 85 LEU A CA 1
ATOM 680 C C . LEU A 1 85 ? 2.222 7.742 -3.389 1.00 85.56 85 LEU A C 1
ATOM 682 O O . LEU A 1 85 ? 1.588 8.033 -4.405 1.00 85.56 85 LEU A O 1
ATOM 686 N N . ALA A 1 86 ? 3.478 7.307 -3.451 1.00 72.62 86 ALA A N 1
ATOM 687 C CA . ALA A 1 86 ? 4.181 7.117 -4.707 1.00 72.62 86 ALA A CA 1
ATOM 688 C C . ALA A 1 86 ? 3.513 5.996 -5.521 1.00 72.62 86 ALA A C 1
ATOM 690 O O . ALA A 1 86 ? 3.827 4.809 -5.387 1.00 72.62 86 ALA A O 1
ATOM 691 N N . TYR A 1 87 ? 2.593 6.386 -6.402 1.00 65.50 87 TYR A N 1
ATOM 692 C CA . TYR A 1 87 ? 2.141 5.572 -7.519 1.00 65.50 87 TYR A CA 1
ATOM 693 C C . TYR A 1 87 ? 2.970 5.899 -8.746 1.00 65.50 87 TYR A C 1
ATOM 695 O O . TYR A 1 87 ? 3.350 7.040 -8.991 1.00 65.50 87 TYR A O 1
ATOM 703 N N . LYS A 1 88 ? 3.214 4.882 -9.569 1.00 57.59 88 LYS A N 1
ATOM 704 C CA . LYS A 1 88 ? 4.036 4.961 -10.784 1.00 57.59 88 LYS A CA 1
ATOM 705 C C . LYS A 1 88 ? 3.334 5.705 -11.932 1.00 57.59 88 LYS A C 1
ATOM 707 O O . LYS A 1 88 ? 3.328 5.234 -13.070 1.00 57.59 88 LYS A O 1
ATOM 712 N N . GLN A 1 89 ? 2.692 6.834 -11.645 1.00 57.66 89 GLN A N 1
ATOM 713 C CA . GLN A 1 89 ? 2.127 7.728 -12.645 1.00 57.66 89 GLN A CA 1
ATOM 714 C C . GLN A 1 89 ? 3.117 8.873 -12.901 1.00 57.66 89 GLN A C 1
ATOM 716 O O . GLN A 1 89 ? 3.529 9.570 -11.984 1.00 57.66 89 GLN A O 1
ATOM 721 N N . ASN A 1 90 ? 3.511 9.033 -14.166 1.00 60.34 90 ASN A N 1
ATOM 722 C CA . ASN A 1 90 ? 4.274 10.158 -14.729 1.00 60.34 90 ASN A CA 1
ATOM 723 C C . ASN A 1 90 ? 5.693 10.463 -14.194 1.00 60.34 90 ASN A C 1
ATOM 725 O O . ASN A 1 90 ? 6.352 11.306 -14.790 1.00 60.34 90 ASN A O 1
ATOM 729 N N . HIS A 1 91 ? 6.222 9.733 -13.208 1.00 73.44 91 HIS A N 1
ATOM 730 C CA . HIS A 1 91 ? 7.641 9.796 -12.809 1.00 73.44 91 HIS A CA 1
ATOM 731 C C . HIS A 1 91 ? 8.418 8.592 -13.360 1.00 73.44 91 HIS A C 1
ATOM 733 O O . HIS A 1 91 ? 8.599 7.581 -12.680 1.00 73.44 91 HIS A O 1
ATOM 739 N N . VAL A 1 92 ? 8.817 8.649 -14.635 1.00 79.75 92 VAL A N 1
ATOM 740 C CA . VAL A 1 92 ? 9.432 7.499 -15.327 1.00 79.75 92 VAL A CA 1
ATOM 741 C C . VAL A 1 92 ? 10.819 7.189 -14.758 1.00 79.75 92 VAL A C 1
ATOM 743 O O . VAL A 1 92 ? 11.155 6.024 -14.562 1.00 79.75 92 VAL A O 1
ATOM 746 N N . GLU A 1 93 ? 11.602 8.217 -14.454 1.00 81.06 93 GLU A N 1
ATOM 747 C CA . GLU A 1 93 ? 12.962 8.128 -13.928 1.00 81.06 93 GLU A CA 1
ATOM 748 C C . GLU A 1 93 ? 12.984 7.487 -12.537 1.00 81.06 93 GLU A C 1
ATOM 750 O O . GLU A 1 93 ? 13.723 6.530 -12.302 1.00 81.06 93 GLU A O 1
ATOM 755 N N . GLU A 1 94 ? 12.121 7.953 -11.634 1.00 79.00 94 GLU A N 1
ATOM 756 C CA . GLU A 1 94 ? 11.971 7.373 -10.296 1.00 79.00 94 GLU A CA 1
ATOM 757 C C . GLU A 1 94 ? 11.446 5.935 -10.378 1.00 79.00 94 GLU A C 1
ATOM 759 O O . GLU A 1 94 ? 11.949 5.039 -9.696 1.00 79.00 94 GLU A O 1
ATOM 764 N N . ALA A 1 95 ? 10.493 5.676 -11.281 1.00 83.62 95 ALA A N 1
ATOM 765 C CA . ALA A 1 95 ? 9.943 4.342 -11.483 1.00 83.62 95 ALA A CA 1
ATOM 766 C C . ALA A 1 95 ? 10.999 3.325 -11.942 1.00 83.62 95 ALA A C 1
ATOM 768 O O . A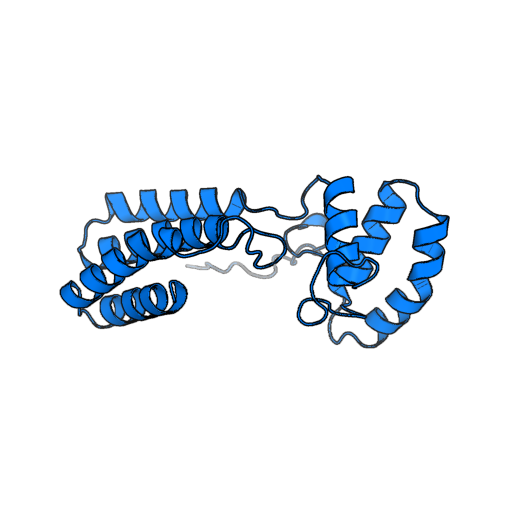LA A 1 95 ? 10.905 2.162 -11.552 1.00 83.62 95 ALA A O 1
ATOM 769 N N . VAL A 1 96 ? 12.006 3.727 -12.729 1.00 88.81 96 VAL A N 1
ATOM 770 C CA . VAL A 1 96 ? 13.136 2.854 -13.100 1.00 88.81 96 VAL A CA 1
ATOM 771 C C . VAL A 1 96 ? 13.913 2.417 -11.868 1.00 88.81 96 VAL A C 1
ATOM 773 O O . VAL A 1 96 ? 14.189 1.226 -11.744 1.00 88.81 96 VAL A O 1
ATOM 776 N N . GLY A 1 97 ? 14.255 3.355 -10.978 1.00 88.25 97 GLY A N 1
ATOM 777 C CA . GLY A 1 97 ? 14.979 3.061 -9.738 1.00 88.25 97 GLY A CA 1
ATOM 778 C C . GLY A 1 97 ? 14.200 2.086 -8.867 1.00 88.25 97 GLY A C 1
ATOM 779 O O . GLY A 1 97 ? 14.735 1.050 -8.485 1.00 88.25 97 GLY A O 1
ATOM 780 N N . ILE A 1 98 ? 12.902 2.360 -8.717 1.00 85.81 98 ILE A N 1
ATOM 781 C CA . ILE A 1 98 ? 11.941 1.469 -8.081 1.00 85.81 98 ILE A CA 1
ATOM 782 C C . ILE A 1 98 ? 12.039 0.092 -8.765 1.00 85.81 98 ILE A C 1
ATOM 784 O O . ILE A 1 98 ? 12.601 -0.821 -8.173 1.00 85.81 98 ILE A O 1
ATOM 788 N N . TYR A 1 99 ? 11.593 -0.113 -10.002 1.00 90.31 99 TYR A N 1
ATOM 789 C CA . TYR A 1 99 ? 11.603 -1.463 -10.588 1.00 90.31 99 TYR A CA 1
ATOM 790 C C . TYR A 1 99 ? 12.966 -2.184 -10.539 1.00 90.31 99 TYR A C 1
ATOM 792 O O . TYR A 1 99 ? 12.993 -3.400 -10.387 1.00 90.31 99 TYR A O 1
ATOM 800 N N . CYS A 1 100 ? 14.078 -1.452 -10.634 1.00 90.75 100 CYS A N 1
ATOM 801 C CA . CYS A 1 100 ? 15.428 -1.985 -10.458 1.00 90.75 100 CYS A CA 1
ATOM 802 C C . CYS A 1 100 ? 15.649 -2.566 -9.046 1.00 90.75 100 CYS A C 1
ATOM 804 O O . CYS A 1 100 ? 16.130 -3.695 -8.930 1.00 90.75 100 CYS A O 1
ATOM 806 N N . ASP A 1 101 ? 15.239 -1.832 -8.004 1.00 88.94 101 ASP A N 1
ATOM 807 C CA . ASP A 1 101 ? 15.255 -2.275 -6.604 1.00 88.94 101 ASP A CA 1
ATOM 808 C C . ASP A 1 101 ? 14.415 -3.547 -6.400 1.00 88.94 101 ASP A C 1
ATOM 810 O O . ASP A 1 101 ? 14.901 -4.519 -5.820 1.00 88.94 101 ASP A O 1
ATOM 814 N N . ASP A 1 102 ? 13.172 -3.566 -6.904 1.00 89.31 102 ASP A N 1
ATOM 815 C CA . ASP A 1 102 ? 12.265 -4.718 -6.757 1.00 89.31 102 ASP A CA 1
ATOM 816 C C . ASP A 1 102 ? 12.835 -5.961 -7.437 1.00 89.31 102 ASP A C 1
ATOM 818 O O . ASP A 1 102 ? 12.820 -7.045 -6.870 1.00 89.31 102 ASP A O 1
ATOM 822 N N . LEU A 1 103 ? 13.401 -5.812 -8.635 1.00 92.12 103 LEU A N 1
ATOM 823 C CA . LEU A 1 103 ? 13.991 -6.925 -9.377 1.00 92.12 103 LEU A CA 1
ATOM 824 C C . LEU A 1 103 ? 15.333 -7.398 -8.793 1.00 92.12 103 LEU A C 1
ATOM 826 O O . LEU A 1 103 ? 15.860 -8.412 -9.253 1.00 92.12 103 LEU A O 1
ATOM 830 N N . GLY A 1 104 ? 15.894 -6.680 -7.810 1.00 90.12 104 GLY A N 1
ATOM 831 C CA . GLY A 1 104 ? 17.219 -6.956 -7.252 1.00 90.12 104 GLY A CA 1
ATOM 832 C C . GLY A 1 104 ? 18.358 -6.713 -8.247 1.00 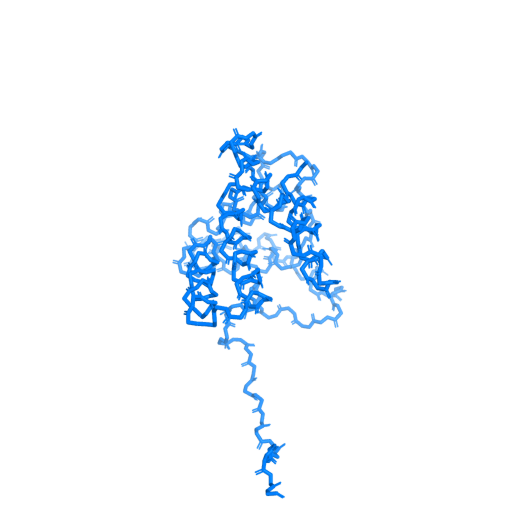90.12 104 GLY A C 1
ATOM 833 O O . GLY A 1 104 ? 19.410 -7.341 -8.148 1.00 90.12 104 GLY A O 1
ATOM 834 N N . LEU A 1 105 ? 18.150 -5.832 -9.234 1.00 88.31 105 LEU A N 1
ATOM 835 C CA . LEU A 1 105 ? 19.164 -5.454 -10.229 1.00 88.31 105 LEU A CA 1
ATOM 836 C C . LEU A 1 105 ? 20.185 -4.451 -9.666 1.00 88.31 105 LEU A C 1
ATOM 838 O O . LEU A 1 105 ? 21.233 -4.218 -10.269 1.00 88.31 105 LEU A O 1
ATOM 842 N N . ASN A 1 106 ? 19.895 -3.884 -8.498 1.00 84.88 106 ASN A N 1
ATOM 843 C CA . ASN A 1 106 ? 20.819 -3.111 -7.686 1.00 84.88 106 ASN A CA 1
ATOM 844 C C . ASN A 1 106 ? 20.860 -3.667 -6.247 1.00 84.88 106 ASN A C 1
ATOM 846 O O . ASN A 1 106 ? 20.141 -4.598 -5.886 1.00 84.88 106 ASN A O 1
ATOM 850 N N . SER A 1 107 ? 21.733 -3.104 -5.415 1.00 75.81 107 SER A N 1
ATOM 851 C CA . SER A 1 107 ? 21.954 -3.554 -4.037 1.00 75.81 107 SER A CA 1
ATOM 852 C C . SER A 1 107 ? 21.272 -2.668 -2.986 1.00 75.81 107 SER A C 1
ATOM 854 O O . SER A 1 107 ? 21.739 -2.621 -1.849 1.00 75.81 107 SER A O 1
ATOM 856 N N . THR A 1 108 ? 20.216 -1.932 -3.351 1.00 81.06 108 THR A N 1
ATOM 857 C CA . THR A 1 108 ? 19.566 -0.963 -2.448 1.00 81.06 108 THR A CA 1
ATOM 858 C C . THR A 1 108 ? 18.718 -1.651 -1.378 1.00 81.06 108 THR A C 1
ATOM 860 O O . THR A 1 108 ? 18.769 -1.280 -0.206 1.00 81.06 108 THR A O 1
ATOM 863 N N . LEU A 1 109 ? 17.934 -2.663 -1.765 1.00 80.25 109 LEU A N 1
ATOM 864 C CA . LEU A 1 109 ? 17.055 -3.401 -0.855 1.00 80.25 109 LEU A CA 1
ATOM 865 C C . LEU A 1 109 ? 17.729 -4.663 -0.319 1.00 80.25 109 LEU A C 1
ATOM 867 O O . LEU A 1 109 ? 18.502 -5.319 -1.015 1.00 80.25 109 LEU A O 1
ATOM 871 N N . ALA A 1 110 ? 17.380 -5.053 0.909 1.00 85.19 110 ALA A N 1
ATOM 872 C CA . ALA A 1 110 ? 17.740 -6.368 1.428 1.00 85.19 110 ALA A CA 1
ATOM 873 C C . ALA A 1 110 ? 17.126 -7.472 0.552 1.00 85.19 110 ALA A C 1
ATOM 875 O O . ALA A 1 110 ? 15.990 -7.343 0.100 1.00 85.19 110 ALA A O 1
ATOM 876 N N . ARG A 1 111 ? 17.838 -8.593 0.381 1.00 85.06 111 ARG A N 1
ATOM 877 C CA . ARG A 1 111 ? 17.431 -9.709 -0.497 1.00 85.06 111 ARG A CA 1
ATOM 878 C C . ARG A 1 111 ? 15.994 -10.201 -0.270 1.00 85.06 111 ARG A C 1
ATOM 880 O O . ARG A 1 111 ? 15.344 -10.612 -1.218 1.00 85.06 111 ARG A O 1
ATOM 887 N N . ALA A 1 112 ? 15.496 -10.152 0.967 1.00 86.56 112 ALA A N 1
ATOM 888 C CA . ALA A 1 112 ? 14.134 -10.574 1.310 1.00 86.56 112 ALA A CA 1
ATOM 889 C C . ALA A 1 112 ? 13.023 -9.705 0.686 1.00 86.56 112 ALA A C 1
ATOM 891 O O . ALA A 1 112 ? 11.886 -10.153 0.611 1.00 86.56 112 ALA A O 1
ATOM 892 N N . HIS A 1 113 ? 13.346 -8.482 0.257 1.00 81.88 113 HIS A N 1
ATOM 893 C CA . HIS A 1 113 ? 12.429 -7.552 -0.410 1.00 81.88 113 HIS A CA 1
ATOM 894 C C . HIS A 1 113 ? 12.692 -7.442 -1.917 1.00 81.88 113 HIS A C 1
ATOM 896 O O . HIS A 1 113 ? 12.165 -6.544 -2.565 1.00 81.88 113 HIS A O 1
ATOM 902 N N . GLN A 1 114 ? 13.529 -8.327 -2.460 1.00 90.50 114 GLN A N 1
ATOM 903 C CA . GLN A 1 114 ? 13.783 -8.432 -3.889 1.00 90.50 114 GLN A CA 1
ATOM 904 C C . GLN A 1 114 ? 12.963 -9.599 -4.446 1.00 90.50 114 GLN A C 1
ATOM 906 O O . GLN A 1 114 ? 12.954 -10.696 -3.883 1.00 90.50 114 GLN A O 1
ATOM 911 N N . HIS A 1 115 ? 12.327 -9.380 -5.589 1.00 90.94 115 HIS A N 1
ATOM 912 C CA . HIS A 1 115 ? 11.446 -10.312 -6.280 1.00 90.94 115 HIS A CA 1
ATOM 913 C C . HIS A 1 115 ? 11.959 -10.564 -7.708 1.00 90.94 115 HIS A C 1
ATOM 915 O O . HIS A 1 115 ? 11.405 -10.046 -8.688 1.00 90.94 115 HIS A O 1
ATOM 921 N N . PRO A 1 116 ? 13.026 -11.376 -7.865 1.00 90.56 116 PRO A N 1
ATOM 922 C CA . PRO A 1 116 ? 13.524 -11.744 -9.181 1.00 90.56 116 PRO A CA 1
ATOM 923 C C . PRO A 1 116 ? 12.406 -12.372 -10.019 1.00 90.56 116 PRO A C 1
ATOM 925 O O . PRO A 1 116 ? 11.711 -13.276 -9.563 1.00 90.56 116 PRO A O 1
ATOM 928 N N . ASN A 1 117 ? 12.258 -11.915 -11.262 1.00 91.56 117 ASN A N 1
ATOM 929 C CA . ASN A 1 117 ? 11.221 -12.355 -12.205 1.00 91.56 117 ASN A CA 1
ATOM 930 C C . ASN A 1 117 ? 9.777 -11.924 -11.889 1.00 91.56 117 ASN A C 1
ATOM 932 O O . ASN A 1 117 ? 8.849 -12.467 -12.489 1.00 91.56 117 ASN A O 1
ATOM 936 N N . ASN A 1 118 ? 9.557 -10.928 -11.025 1.00 92.38 118 ASN A N 1
ATOM 937 C CA . ASN A 1 118 ? 8.238 -10.311 -10.883 1.00 92.38 118 ASN A CA 1
ATOM 938 C C . ASN A 1 118 ? 7.762 -9.741 -12.237 1.00 92.38 118 ASN A C 1
ATOM 940 O O . ASN A 1 118 ? 8.304 -8.753 -12.739 1.00 92.38 118 ASN A O 1
ATOM 944 N N . VAL A 1 119 ? 6.745 -10.371 -12.837 1.00 93.62 119 VAL A N 1
ATOM 945 C CA . VAL A 1 119 ? 6.262 -10.056 -14.193 1.00 93.62 119 VAL A CA 1
ATOM 946 C C . VAL A 1 119 ? 5.792 -8.606 -14.329 1.00 93.62 119 VAL A C 1
ATOM 948 O O . VAL A 1 119 ? 6.103 -7.944 -15.322 1.00 93.62 119 VAL A O 1
ATOM 951 N N . TRP A 1 120 ? 5.117 -8.072 -13.309 1.00 92.00 120 TRP A N 1
ATOM 952 C CA . TRP A 1 120 ? 4.640 -6.688 -13.285 1.00 92.00 120 TRP A CA 1
ATOM 953 C C . TRP A 1 120 ? 5.810 -5.709 -13.239 1.00 92.00 120 TRP A C 1
ATOM 955 O O . TRP A 1 120 ? 5.814 -4.6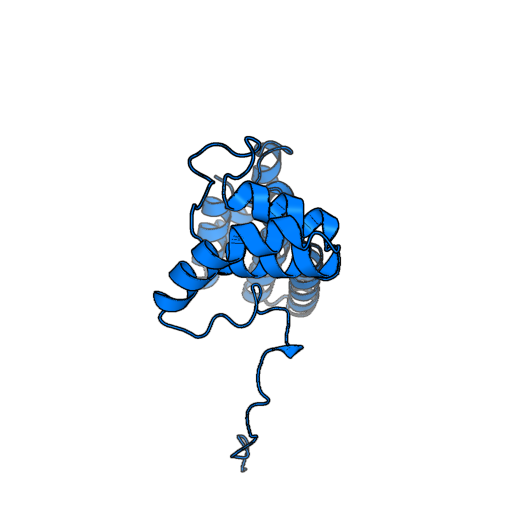98 -13.949 1.00 92.00 120 TRP A O 1
ATOM 965 N N . ALA A 1 121 ? 6.835 -6.038 -12.448 1.00 91.69 121 ALA A N 1
ATOM 966 C CA . ALA A 1 121 ? 8.032 -5.225 -12.337 1.00 91.69 121 ALA A CA 1
ATOM 967 C C . ALA A 1 121 ? 8.869 -5.245 -13.618 1.00 91.69 121 ALA A C 1
ATOM 969 O O . ALA A 1 121 ? 9.228 -4.182 -14.118 1.00 91.69 121 ALA A O 1
ATOM 970 N N . LEU A 1 122 ? 9.091 -6.420 -14.216 1.00 94.62 122 LEU A N 1
ATOM 971 C CA . LEU A 1 122 ? 9.775 -6.562 -15.505 1.00 94.62 122 LEU A CA 1
ATOM 972 C C . LEU A 1 122 ? 9.065 -5.776 -16.613 1.00 94.62 122 LEU A C 1
ATOM 974 O O . LEU A 1 122 ? 9.710 -5.061 -17.385 1.00 94.62 122 LEU A O 1
ATOM 978 N N . LYS A 1 123 ? 7.732 -5.881 -16.683 1.00 93.50 123 LYS A N 1
ATOM 979 C CA . LYS A 1 123 ? 6.914 -5.171 -17.671 1.00 93.50 123 LYS A CA 1
ATOM 980 C C . LYS A 1 123 ? 7.081 -3.663 -17.526 1.00 93.50 123 LYS A C 1
ATOM 982 O O . LYS A 1 123 ? 7.318 -2.967 -18.512 1.00 93.50 123 LYS A O 1
ATOM 987 N N . GLY A 1 124 ? 6.987 -3.167 -16.297 1.00 90.81 124 GLY A N 1
ATOM 988 C CA . GLY A 1 124 ? 7.104 -1.746 -16.013 1.00 90.81 124 GLY A CA 1
ATOM 989 C C . GLY A 1 124 ? 8.514 -1.214 -16.223 1.00 90.81 124 GLY A C 1
ATOM 990 O O . GLY A 1 124 ? 8.667 -0.143 -16.806 1.00 90.81 124 GLY A O 1
ATOM 991 N N . TYR A 1 125 ? 9.534 -1.979 -15.832 1.00 92.75 125 TYR A N 1
ATOM 992 C CA . TYR A 1 125 ? 10.933 -1.630 -16.049 1.00 92.75 125 TYR A CA 1
ATOM 993 C C . TYR A 1 125 ? 11.238 -1.498 -17.540 1.00 92.75 125 TYR A C 1
ATOM 995 O O . TYR A 1 125 ? 11.733 -0.461 -17.973 1.00 92.75 125 TYR A O 1
ATOM 1003 N N . HIS A 1 126 ? 10.844 -2.494 -18.343 1.00 94.56 126 HIS A N 1
ATOM 1004 C CA . HIS A 1 126 ? 10.994 -2.458 -19.797 1.00 94.56 126 HIS A CA 1
ATOM 1005 C C . HIS A 1 126 ? 10.332 -1.215 -20.407 1.00 94.56 126 HIS A C 1
ATOM 1007 O O . HIS A 1 126 ? 10.942 -0.518 -21.212 1.00 94.56 126 HIS A O 1
ATOM 1013 N N . GLU A 1 127 ? 9.080 -0.923 -20.041 1.00 91.50 127 GLU A N 1
ATOM 1014 C CA . GLU A 1 127 ? 8.373 0.261 -20.541 1.00 91.50 127 GLU A CA 1
ATOM 1015 C C . GLU A 1 127 ? 9.075 1.566 -20.170 1.00 91.50 127 GLU A C 1
ATOM 1017 O O . GLU A 1 127 ? 9.168 2.464 -21.007 1.00 91.50 127 GLU A O 1
ATOM 1022 N N . CYS A 1 128 ? 9.576 1.676 -18.938 1.00 91.62 128 CYS A N 1
ATOM 1023 C CA . CYS A 1 128 ? 10.296 2.866 -18.503 1.00 91.62 128 CYS A CA 1
ATOM 1024 C C . CYS A 1 128 ? 11.621 3.018 -19.258 1.00 91.62 128 CYS A C 1
ATOM 1026 O O . CYS A 1 128 ? 11.902 4.101 -19.762 1.00 91.62 128 CYS A O 1
ATOM 1028 N N . LEU A 1 129 ? 12.391 1.938 -19.429 1.00 93.50 129 LEU A N 1
ATOM 1029 C CA . LEU A 1 129 ? 13.631 1.958 -20.212 1.00 93.50 129 LEU A CA 1
ATOM 1030 C C . LEU A 1 129 ? 13.385 2.400 -21.662 1.00 93.50 129 LEU A C 1
ATOM 1032 O O . LEU A 1 129 ? 14.132 3.230 -22.174 1.00 93.50 129 LEU A O 1
ATOM 1036 N N . VAL A 1 130 ? 12.319 1.907 -22.303 1.00 92.94 130 VAL A N 1
ATOM 1037 C CA . VAL A 1 130 ? 11.932 2.336 -23.658 1.00 92.94 130 VAL A CA 1
ATOM 1038 C C . VAL A 1 130 ? 11.561 3.821 -23.687 1.00 92.94 130 VAL A C 1
ATOM 1040 O O . VAL A 1 130 ? 12.035 4.546 -24.559 1.00 92.94 130 VAL A O 1
ATOM 1043 N N . ARG A 1 131 ? 10.761 4.303 -22.725 1.00 89.31 131 ARG A N 1
ATOM 1044 C CA . ARG A 1 131 ? 10.364 5.722 -22.638 1.00 89.31 131 ARG A CA 1
ATOM 1045 C C . ARG A 1 131 ? 11.548 6.662 -22.410 1.00 89.31 131 ARG A C 1
ATOM 1047 O O . ARG A 1 131 ? 11.560 7.746 -22.976 1.00 89.31 131 ARG A O 1
ATOM 1054 N N . LEU A 1 132 ? 12.541 6.233 -21.632 1.00 90.88 132 LEU A N 1
ATOM 1055 C CA . LEU A 1 132 ? 13.782 6.979 -21.395 1.00 90.88 132 LEU A CA 1
ATOM 1056 C C . LEU A 1 132 ? 14.802 6.845 -22.540 1.00 90.88 132 LEU A C 1
ATOM 1058 O O . LEU A 1 132 ? 15.907 7.371 -22.438 1.00 90.88 132 LEU A O 1
ATOM 1062 N N . GLY A 1 133 ? 14.493 6.099 -23.607 1.00 92.88 133 GLY A N 1
ATOM 1063 C CA . GLY A 1 133 ? 15.411 5.873 -24.727 1.00 92.88 133 GLY A CA 1
ATOM 1064 C C . GLY A 1 133 ? 16.562 4.898 -24.436 1.00 92.88 133 GLY A C 1
ATOM 1065 O O . GLY A 1 133 ? 17.434 4.712 -25.286 1.00 92.88 133 GLY A O 1
ATOM 1066 N N . ARG A 1 134 ? 16.561 4.213 -23.283 1.00 95.12 134 ARG A N 1
ATOM 1067 C CA . ARG A 1 134 ? 17.553 3.197 -22.869 1.00 95.12 134 ARG A CA 1
ATOM 1068 C C . ARG A 1 134 ? 17.296 1.851 -23.561 1.00 95.12 134 ARG A C 1
ATOM 1070 O O . ARG A 1 134 ? 17.184 0.795 -22.937 1.00 95.12 134 ARG A O 1
ATOM 1077 N N . ASN A 1 135 ? 17.197 1.890 -24.888 1.00 94.00 135 ASN A N 1
ATOM 1078 C CA . ASN A 1 135 ? 16.831 0.756 -25.737 1.00 94.00 135 ASN A CA 1
ATOM 1079 C C . ASN A 1 135 ? 17.772 -0.461 -25.629 1.00 94.00 135 ASN A C 1
ATOM 1081 O O . ASN A 1 135 ? 17.262 -1.584 -25.666 1.00 94.00 135 ASN A O 1
ATOM 1085 N N . PRO A 1 136 ? 19.106 -0.308 -25.473 1.00 96.06 136 PRO A N 1
ATOM 1086 C CA . PRO A 1 136 ? 19.991 -1.458 -25.288 1.00 96.06 136 PRO A CA 1
ATOM 1087 C C . PRO A 1 136 ? 19.634 -2.279 -24.044 1.00 96.06 136 PRO A C 1
ATOM 1089 O O . PRO A 1 136 ? 19.541 -3.501 -24.116 1.00 96.06 136 PRO A O 1
ATOM 1092 N N . GLU A 1 137 ? 19.355 -1.611 -22.925 1.00 93.56 137 GLU A N 1
ATOM 1093 C CA . GLU A 1 137 ? 18.985 -2.265 -21.666 1.00 93.56 137 GLU A CA 1
ATOM 1094 C C . GLU A 1 137 ? 17.604 -2.912 -21.752 1.00 93.56 137 GLU A C 1
ATOM 1096 O O . GLU A 1 137 ? 17.432 -4.064 -21.353 1.00 93.56 137 GLU A O 1
ATOM 1101 N N . ALA A 1 138 ? 16.634 -2.221 -22.363 1.00 94.69 138 ALA A N 1
ATOM 1102 C CA . ALA A 1 138 ? 15.311 -2.791 -22.612 1.00 94.69 138 ALA A CA 1
ATOM 1103 C C . ALA A 1 138 ? 15.402 -4.082 -23.446 1.00 94.69 138 ALA A C 1
ATOM 1105 O O . ALA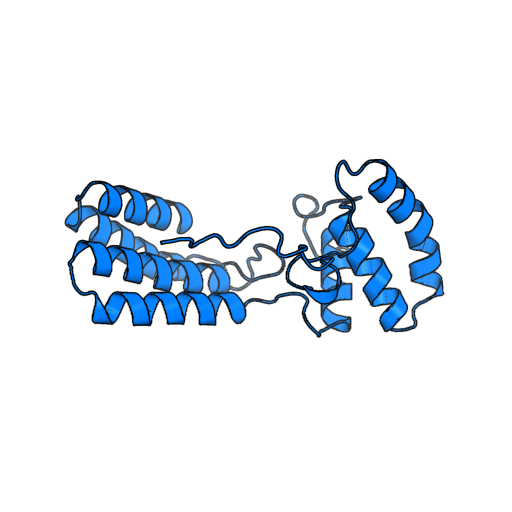 A 1 138 ? 14.713 -5.064 -23.159 1.00 94.69 138 ALA A O 1
ATOM 1106 N N . LYS A 1 139 ? 16.296 -4.111 -24.446 1.00 96.00 139 LYS A N 1
ATOM 1107 C CA . LYS A 1 139 ? 16.534 -5.287 -25.291 1.00 96.00 139 LYS A CA 1
ATOM 1108 C C . LYS A 1 139 ? 17.151 -6.448 -24.509 1.00 96.00 139 LYS A C 1
ATOM 1110 O O . LYS A 1 139 ? 16.756 -7.587 -24.746 1.00 96.00 139 LYS A O 1
ATOM 1115 N N . LEU A 1 140 ? 18.068 -6.175 -23.579 1.00 94.88 140 LEU A N 1
ATOM 1116 C CA . LEU A 1 140 ? 18.668 -7.197 -22.710 1.00 94.88 140 LEU A CA 1
ATOM 1117 C C . LEU A 1 140 ? 17.652 -7.802 -21.734 1.00 94.88 140 LEU A C 1
ATOM 1119 O O . LEU A 1 140 ? 17.693 -9.001 -21.480 1.00 94.88 140 LEU A O 1
ATOM 1123 N N . LEU A 1 141 ? 16.712 -6.998 -21.235 1.00 94.25 141 LEU A N 1
ATOM 1124 C CA . LEU A 1 141 ? 15.658 -7.452 -20.326 1.00 94.25 141 LEU A CA 1
ATOM 1125 C C . LEU A 1 141 ? 14.553 -8.255 -21.039 1.00 94.25 141 LEU A C 1
ATOM 1127 O O . LEU A 1 141 ? 13.875 -9.085 -20.430 1.00 94.25 141 LEU A O 1
ATOM 1131 N N . LYS A 1 142 ? 14.343 -8.006 -22.338 1.00 94.31 142 LYS A N 1
ATOM 1132 C CA . LYS A 1 142 ? 13.214 -8.548 -23.108 1.00 94.31 142 LYS A CA 1
ATOM 1133 C C . LYS A 1 142 ? 13.063 -10.077 -23.035 1.00 94.31 142 LYS A C 1
ATOM 1135 O O . LYS A 1 142 ? 11.924 -10.514 -22.876 1.00 94.31 142 LYS A O 1
ATOM 1140 N N . PRO A 1 143 ? 14.127 -10.902 -23.113 1.00 96.31 143 PRO A N 1
ATOM 1141 C CA . PRO A 1 143 ? 13.998 -12.354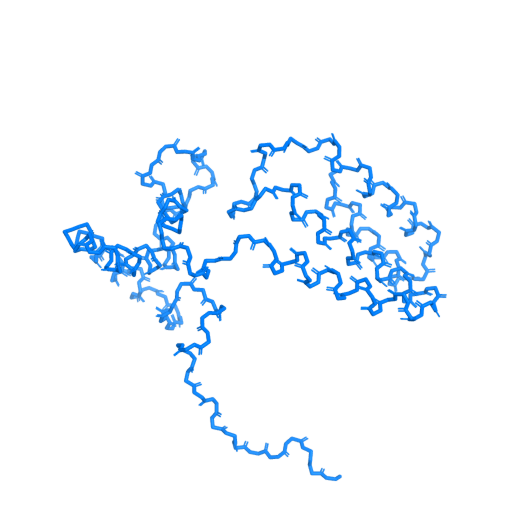 -22.987 1.00 96.31 143 PRO A CA 1
ATOM 1142 C C . PRO A 1 143 ? 13.434 -12.789 -21.629 1.00 96.31 143 PRO A C 1
ATOM 1144 O O . PRO A 1 143 ? 12.525 -13.614 -21.584 1.00 96.31 143 PRO A O 1
ATOM 1147 N N . GLN A 1 144 ? 13.915 -12.189 -20.535 1.00 94.94 144 GLN A N 1
ATOM 1148 C CA . GLN A 1 144 ? 13.432 -12.468 -19.180 1.00 94.94 144 GLN A CA 1
ATOM 1149 C C . GLN A 1 144 ? 11.965 -12.052 -19.017 1.00 94.94 144 GLN A C 1
ATOM 1151 O O . GLN A 1 144 ? 11.160 -12.812 -18.483 1.00 94.94 144 GLN A O 1
ATOM 1156 N N . LEU A 1 145 ? 11.597 -10.878 -19.543 1.00 95.56 145 LEU A N 1
ATOM 1157 C CA . LEU A 1 145 ? 10.206 -10.424 -19.570 1.00 95.56 145 LEU A CA 1
ATOM 1158 C C . LEU A 1 145 ? 9.308 -11.379 -20.366 1.00 95.56 145 LEU A C 1
ATOM 1160 O O . LEU A 1 145 ? 8.223 -11.712 -19.906 1.00 95.56 145 LEU A O 1
ATOM 1164 N N . ASN A 1 146 ? 9.743 -11.833 -21.542 1.00 95.81 146 ASN A N 1
ATOM 1165 C CA . ASN A 1 146 ? 8.951 -12.747 -22.364 1.00 95.81 146 ASN A CA 1
ATOM 1166 C C . ASN A 1 146 ? 8.697 -14.079 -21.645 1.00 95.81 146 ASN A C 1
ATOM 1168 O O . ASN A 1 146 ? 7.584 -14.593 -21.712 1.00 95.81 146 ASN A O 1
ATOM 1172 N N . LEU A 1 147 ? 9.696 -14.607 -20.932 1.00 95.00 147 LEU A N 1
ATOM 1173 C CA . LEU A 1 147 ? 9.529 -15.815 -20.126 1.00 95.00 147 LEU A CA 1
ATOM 1174 C C . LEU A 1 147 ? 8.516 -15.596 -18.994 1.00 95.00 147 LEU A C 1
ATOM 1176 O O . LEU A 1 147 ? 7.607 -16.402 -18.829 1.00 95.00 147 LEU A O 1
ATOM 1180 N N . ALA A 1 148 ? 8.633 -14.489 -18.255 1.00 94.56 148 ALA A N 1
ATOM 1181 C CA . ALA A 1 148 ? 7.705 -14.166 -17.171 1.00 94.56 148 ALA A CA 1
ATOM 1182 C C . ALA A 1 148 ? 6.264 -13.957 -17.674 1.00 94.56 148 ALA A C 1
ATOM 1184 O O . ALA A 1 148 ? 5.318 -14.398 -17.029 1.00 94.56 148 ALA A O 1
ATOM 1185 N N . LEU A 1 149 ? 6.093 -13.332 -18.845 1.00 94.12 149 LEU A N 1
ATOM 1186 C CA . LEU A 1 149 ? 4.787 -13.164 -19.488 1.00 94.12 149 LEU A CA 1
ATOM 1187 C C . LEU A 1 149 ? 4.186 -14.494 -19.952 1.00 94.12 149 LEU A C 1
ATOM 1189 O O . LEU A 1 149 ? 2.980 -14.669 -19.844 1.00 94.12 149 LEU A O 1
ATOM 1193 N N . ALA A 1 150 ? 5.002 -15.425 -20.451 1.00 93.56 150 ALA A N 1
ATOM 1194 C CA . ALA A 1 150 ? 4.527 -16.729 -20.913 1.00 93.56 150 ALA A CA 1
ATOM 1195 C C . ALA A 1 150 ? 4.017 -17.629 -19.773 1.00 93.56 150 ALA A C 1
ATOM 1197 O O . ALA A 1 150 ? 3.230 -18.536 -20.023 1.00 93.56 150 ALA A O 1
ATOM 1198 N N . VAL A 1 151 ? 4.473 -17.387 -18.540 1.00 92.62 151 VAL A N 1
ATOM 1199 C CA . VAL A 1 151 ? 4.053 -18.124 -17.335 1.00 92.62 151 VAL A CA 1
ATOM 1200 C C . VAL A 1 151 ? 2.857 -17.457 -16.641 1.00 92.62 151 VAL A C 1
ATOM 1202 O O . VAL A 1 151 ? 2.239 -18.065 -15.776 1.00 92.62 151 VAL A O 1
ATOM 1205 N N . ALA A 1 152 ? 2.517 -16.214 -16.990 1.00 89.88 152 ALA A N 1
ATOM 1206 C CA . ALA A 1 152 ? 1.438 -15.489 -16.331 1.00 89.88 152 ALA A CA 1
ATOM 1207 C C . ALA A 1 152 ? 0.057 -16.046 -16.717 1.00 89.88 152 ALA A C 1
ATOM 1209 O O . ALA A 1 152 ? -0.271 -16.147 -17.898 1.00 89.88 152 ALA A O 1
ATOM 1210 N N . ASP A 1 153 ? -0.783 -16.315 -15.715 1.00 90.00 153 ASP A N 1
ATOM 1211 C CA . ASP A 1 153 ? -2.156 -16.804 -15.921 1.00 90.00 153 ASP A CA 1
ATOM 1212 C C . ASP A 1 153 ? -3.081 -15.750 -16.549 1.00 90.00 153 ASP A C 1
ATOM 1214 O O . ASP A 1 153 ? -4.099 -16.076 -17.160 1.00 90.00 153 ASP A O 1
ATOM 1218 N N . ILE A 1 154 ? -2.738 -14.468 -16.384 1.00 85.94 154 ILE A N 1
ATOM 1219 C CA . ILE A 1 154 ? -3.499 -13.332 -16.903 1.00 85.94 154 ILE A CA 1
ATOM 1220 C C . ILE A 1 154 ? -2.636 -12.467 -17.830 1.00 85.94 154 ILE A C 1
ATOM 1222 O O . ILE A 1 154 ? -1.439 -12.302 -17.579 1.00 85.94 154 ILE A O 1
ATOM 1226 N N . PRO A 1 155 ? -3.218 -11.848 -18.874 1.00 86.44 155 PRO A N 1
ATOM 1227 C CA . PRO A 1 155 ? -2.487 -10.922 -19.732 1.00 86.44 155 PRO A CA 1
ATOM 1228 C C . PRO A 1 155 ? -1.969 -9.700 -18.957 1.00 86.44 155 PRO A C 1
ATOM 1230 O O . PRO A 1 155 ? -2.736 -8.844 -18.515 1.00 86.44 155 PRO A O 1
ATOM 1233 N N . VAL A 1 156 ? -0.646 -9.576 -18.832 1.00 88.31 156 VAL A N 1
ATOM 1234 C CA . VAL A 1 156 ? 0.008 -8.438 -18.161 1.00 88.31 156 VAL A CA 1
ATOM 1235 C C . VAL A 1 156 ? 0.371 -7.355 -19.186 1.00 88.31 156 VAL A C 1
ATOM 1237 O O . VAL A 1 156 ? 1.506 -7.232 -19.660 1.00 88.31 156 VAL A O 1
ATOM 1240 N N . ASN A 1 157 ? -0.625 -6.547 -19.557 1.00 85.75 157 ASN A N 1
ATOM 1241 C CA . ASN A 1 157 ? -0.469 -5.481 -20.556 1.00 85.75 157 ASN A CA 1
ATOM 1242 C C . ASN A 1 157 ? 0.161 -4.202 -20.002 1.00 85.75 157 ASN A C 1
ATOM 1244 O O . ASN A 1 157 ? 0.805 -3.469 -20.753 1.00 85.75 157 ASN A O 1
ATOM 1248 N N . VAL A 1 158 ? 0.031 -3.969 -18.698 1.00 85.50 158 VAL A N 1
ATOM 1249 C CA . VAL A 1 158 ? 0.624 -2.850 -17.959 1.00 85.50 158 VAL A CA 1
ATOM 1250 C C . VAL A 1 158 ? 1.163 -3.343 -16.633 1.00 85.50 158 VAL A C 1
ATOM 1252 O O . VAL A 1 158 ? 0.725 -4.359 -16.116 1.00 85.50 158 VAL A O 1
ATOM 1255 N N . SER A 1 159 ? 2.107 -2.607 -16.068 1.00 83.88 159 SER A N 1
ATOM 1256 C CA . SER A 1 159 ? 2.694 -2.897 -14.759 1.00 83.88 159 SER A CA 1
ATOM 1257 C C . SER A 1 159 ? 1.863 -2.407 -13.573 1.00 83.88 159 SER A C 1
ATOM 1259 O O . SER A 1 159 ? 2.116 -2.808 -12.441 1.00 83.88 159 SER A O 1
ATOM 1261 N N . CYS A 1 160 ? 0.894 -1.522 -13.813 1.00 77.69 160 CYS A N 1
ATOM 1262 C CA . CYS A 1 160 ? 0.058 -0.927 -12.780 1.00 77.69 160 CYS A CA 1
ATOM 1263 C C . CYS A 1 160 ? -1.365 -0.727 -13.305 1.00 77.69 160 CYS A C 1
ATOM 1265 O O . CYS A 1 160 ? -1.557 -0.089 -14.342 1.00 77.69 160 CYS A O 1
ATOM 1267 N N . PHE A 1 161 ? -2.356 -1.220 -12.558 1.00 70.56 161 PHE A N 1
ATOM 1268 C CA . PHE A 1 161 ? -3.777 -1.083 -12.896 1.00 70.56 161 PHE A CA 1
ATOM 1269 C C . PHE A 1 161 ? -4.275 0.364 -12.891 1.00 70.56 161 PHE A C 1
ATOM 1271 O O . PHE A 1 161 ? -5.263 0.669 -13.551 1.00 70.56 161 PHE A O 1
ATOM 1278 N N . CYS A 1 162 ? -3.561 1.282 -12.233 1.00 67.56 162 CYS A N 1
ATOM 1279 C CA . CYS A 1 162 ? -3.887 2.705 -12.285 1.00 67.56 162 CYS A CA 1
ATOM 1280 C C . CYS A 1 162 ? -3.766 3.283 -13.708 1.00 67.56 162 CYS A C 1
ATOM 1282 O O . CYS A 1 162 ? -4.320 4.343 -13.991 1.00 67.56 162 CYS A O 1
ATOM 1284 N N . ARG A 1 163 ? -3.067 2.598 -14.631 1.00 71.62 163 ARG A N 1
ATOM 1285 C CA . ARG A 1 163 ? -3.047 2.959 -16.052 1.00 71.62 163 ARG A CA 1
ATOM 1286 C C . ARG A 1 163 ? -4.293 2.408 -16.753 1.00 71.62 163 ARG A C 1
ATOM 1288 O O . ARG A 1 163 ? -4.259 1.354 -17.384 1.00 71.62 163 ARG A O 1
ATOM 1295 N N . THR A 1 164 ? -5.373 3.180 -16.692 1.00 68.19 164 THR A N 1
ATOM 1296 C CA . THR A 1 164 ? -6.672 2.850 -17.305 1.00 68.19 164 THR A CA 1
ATOM 1297 C C . THR A 1 164 ? -6.647 2.810 -18.833 1.00 68.19 164 THR A C 1
ATOM 1299 O O . THR A 1 164 ? -7.516 2.194 -19.436 1.00 68.19 164 THR A O 1
ATOM 1302 N N . THR A 1 165 ? -5.630 3.390 -19.480 1.00 67.44 165 THR A N 1
ATOM 1303 C CA . THR A 1 165 ? -5.496 3.382 -20.948 1.00 67.44 165 THR A CA 1
ATOM 1304 C C . THR A 1 165 ? -5.227 2.001 -21.547 1.00 67.44 165 THR A C 1
ATOM 1306 O O . THR A 1 165 ? -5.298 1.851 -22.762 1.00 67.44 165 THR A O 1
ATOM 1309 N N . ALA A 1 166 ? -4.884 1.006 -20.725 1.00 59.94 166 ALA A N 1
ATOM 1310 C CA . ALA A 1 166 ? -4.636 -0.367 -21.162 1.00 59.94 166 ALA A CA 1
ATOM 1311 C C . ALA A 1 166 ? -5.777 -1.338 -20.834 1.00 59.94 166 ALA A C 1
ATOM 1313 O O . ALA A 1 166 ? -5.646 -2.534 -21.091 1.00 59.94 166 ALA A O 1
ATOM 1314 N N . VAL A 1 167 ? -6.864 -0.837 -20.244 1.00 60.25 167 VAL A N 1
ATOM 1315 C CA . VAL A 1 167 ? -8.096 -1.599 -20.046 1.00 60.25 167 VAL A CA 1
ATOM 1316 C C . VAL A 1 167 ? -8.940 -1.391 -21.298 1.00 60.25 167 VAL A C 1
ATOM 1318 O O . VAL A 1 167 ? -9.286 -0.255 -21.623 1.00 60.25 167 VAL A O 1
ATOM 1321 N N . GLU A 1 168 ? -9.235 -2.466 -22.029 1.00 58.97 168 GLU A N 1
ATOM 1322 C CA . GLU A 1 168 ? -10.200 -2.388 -23.127 1.00 58.97 168 GLU A CA 1
ATOM 1323 C C . GLU A 1 168 ? -11.552 -1.915 -22.568 1.00 58.97 168 GLU A C 1
ATOM 1325 O O . GLU A 1 168 ? -11.936 -2.339 -21.472 1.00 58.97 168 GLU A O 1
ATOM 1330 N N . PRO A 1 169 ? -12.274 -1.011 -23.255 1.00 56.00 169 PRO A N 1
ATOM 1331 C CA . PRO A 1 169 ? -13.566 -0.551 -22.774 1.00 56.00 169 PRO A CA 1
ATOM 1332 C C . PRO A 1 169 ? -14.479 -1.758 -22.574 1.00 56.00 169 PRO A C 1
ATOM 1334 O O . PRO A 1 169 ? -14.707 -2.523 -23.508 1.00 56.00 169 PRO A O 1
ATOM 1337 N N . VAL A 1 170 ? -15.024 -1.918 -21.368 1.00 53.34 170 VAL A N 1
ATOM 1338 C CA . VAL A 1 170 ? -16.116 -2.868 -21.151 1.00 53.34 170 VAL A CA 1
ATOM 1339 C C . VAL A 1 170 ? -17.256 -2.431 -22.068 1.00 53.34 170 VAL A C 1
ATOM 1341 O O . VAL A 1 170 ? -17.785 -1.325 -21.907 1.00 53.34 170 VAL A O 1
ATOM 1344 N N . GLU A 1 171 ? -17.618 -3.264 -23.047 1.00 51.72 171 GLU A N 1
ATOM 1345 C CA . GLU A 1 171 ? -18.857 -3.075 -23.795 1.00 51.72 171 GLU A CA 1
ATOM 1346 C C . GLU A 1 171 ? -19.987 -2.945 -22.773 1.00 51.72 171 GLU A C 1
ATOM 1348 O O . GLU A 1 171 ? -20.229 -3.855 -21.977 1.00 51.72 171 GLU A O 1
ATOM 1353 N N . LYS A 1 172 ? -20.660 -1.789 -22.753 1.00 51.44 172 LYS A N 1
ATOM 1354 C CA . LYS A 1 172 ? -21.842 -1.557 -21.916 1.00 51.44 172 LYS A CA 1
ATOM 1355 C C . LYS A 1 172 ? -23.014 -2.388 -22.446 1.00 51.44 172 LYS A C 1
ATOM 1357 O O . LYS A 1 172 ? -23.988 -1.840 -22.952 1.00 51.44 172 LYS A O 1
ATOM 1362 N N . ASN A 1 173 ? -22.934 -3.705 -22.322 1.00 48.66 173 ASN A N 1
ATOM 1363 C CA . ASN A 1 173 ? -24.051 -4.597 -22.571 1.00 48.66 173 ASN A CA 1
ATOM 1364 C C . ASN A 1 173 ? -24.842 -4.733 -21.269 1.00 48.66 173 ASN A C 1
ATOM 1366 O O . ASN A 1 173 ? -24.536 -5.561 -20.417 1.00 48.66 173 ASN A O 1
ATOM 1370 N N . GLY A 1 174 ? -25.866 -3.889 -21.125 1.00 49.28 174 GLY A N 1
ATOM 1371 C CA . GLY A 1 174 ? -26.935 -4.089 -20.148 1.00 49.28 174 GLY A CA 1
ATOM 1372 C C . GLY A 1 174 ? -27.063 -2.986 -19.101 1.00 49.28 174 GLY A C 1
ATOM 1373 O O . GLY A 1 174 ? -26.210 -2.780 -18.243 1.00 49.28 174 GLY A O 1
ATOM 1374 N N . THR A 1 175 ? -28.193 -2.293 -19.161 1.00 47.47 175 THR A N 1
ATOM 1375 C CA . THR A 1 175 ? -28.697 -1.328 -18.187 1.00 47.47 175 THR A CA 1
ATOM 1376 C C . THR A 1 175 ? -28.824 -1.992 -16.809 1.00 47.47 175 THR A C 1
ATOM 1378 O O . THR A 1 175 ? -29.798 -2.691 -16.545 1.00 47.47 175 THR A O 1
ATOM 1381 N N . CYS A 1 176 ? -27.862 -1.761 -15.907 1.00 52.38 176 CYS A N 1
ATOM 1382 C CA . CYS A 1 176 ? -27.889 -2.286 -14.529 1.00 52.38 176 CYS A CA 1
ATOM 1383 C C . CYS A 1 176 ? -29.022 -1.690 -13.658 1.00 52.38 176 CYS A C 1
ATOM 1385 O O . CYS A 1 176 ? -29.241 -2.134 -12.536 1.00 52.38 176 CYS A O 1
ATOM 1387 N N . CYS A 1 177 ? -29.772 -0.715 -14.177 1.00 51.84 177 CYS A N 1
ATOM 1388 C CA . CYS A 1 177 ? -30.962 -0.171 -13.530 1.00 51.84 177 CYS A CA 1
ATOM 1389 C C . CYS A 1 177 ? -32.099 -0.079 -14.550 1.00 51.84 177 CYS A C 1
ATOM 1391 O O . CYS A 1 177 ? -32.342 0.9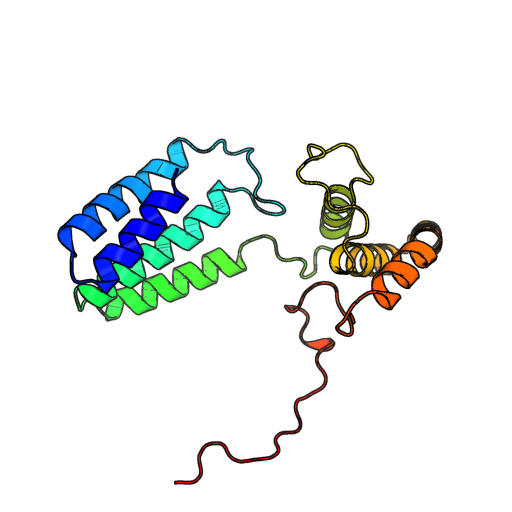73 -15.141 1.00 51.84 177 CYS A O 1
ATOM 1393 N N . SER A 1 178 ? -32.781 -1.199 -14.770 1.00 47.25 178 SER A N 1
ATOM 1394 C CA . SER A 1 178 ? -34.148 -1.181 -15.289 1.00 47.25 178 SER A CA 1
ATOM 1395 C C . SER A 1 178 ? -35.071 -1.234 -14.071 1.00 47.25 178 SER A C 1
ATOM 1397 O O . SER A 1 178 ? -34.905 -2.138 -13.263 1.00 47.25 178 SER A O 1
ATOM 1399 N N . LYS A 1 179 ? -35.918 -0.204 -13.943 1.00 46.44 179 LYS A N 1
ATOM 1400 C CA . LYS A 1 179 ? -36.914 0.096 -12.890 1.00 46.44 179 LYS A CA 1
ATOM 1401 C C . LYS A 1 179 ? -37.281 -1.009 -11.900 1.00 46.44 179 LYS A C 1
ATOM 1403 O O . LYS A 1 179 ? -37.695 -2.093 -12.357 1.00 46.44 179 LYS A O 1
#

Radius of gyration: 20.79 Å; chains: 1; bounding box: 59×33×50 Å